Protein AF-A0A538IPJ5-F1 (afdb_monomer_lite)

Secondary structure (DSSP, 8-state):
--PEEEEEEE-SSS-SEEEEEE-SSHHHHHHHHHHHHTTSS----------HHHHHHH-

Sequence (59 aa):
MGVKIVGHYLTMGQYDQIVICDAPDDETVAKVTLLVAGRGNVATETVRAFTMDEVRKLI

Structure (mmCIF, N/CA/C/O backbone):
data_AF-A0A538IPJ5-F1
#
_entry.id   AF-A0A538IPJ5-F1
#
loop_
_atom_site.group_PDB
_atom_site.id
_atom_site.type_symbol
_atom_site.label_atom_id
_atom_site.label_alt_id
_atom_site.label_comp_id
_atom_site.label_asym_id
_atom_site.label_entity_id
_atom_site.label_seq_id
_atom_site.pdbx_PDB_ins_code
_atom_site.Cartn_x
_atom_site.Cartn_y
_atom_site.Cartn_z
_atom_site.occupancy
_atom_site.B_iso_or_equiv
_atom_site.auth_seq_id
_atom_site.auth_comp_id
_atom_site.auth_asym_id
_atom_site.auth_atom_id
_atom_site.pdbx_PDB_model_num
ATOM 1 N N . MET A 1 1 ? -6.169 7.537 -15.342 1.00 62.00 1 MET A N 1
ATOM 2 C CA . MET A 1 1 ? -5.924 7.107 -13.949 1.00 62.00 1 MET A CA 1
ATOM 3 C C . MET A 1 1 ? -5.160 5.797 -14.028 1.00 62.00 1 MET A C 1
ATOM 5 O O . MET A 1 1 ? -5.716 4.836 -14.534 1.00 62.00 1 MET A O 1
ATOM 9 N N . GLY A 1 2 ? -3.868 5.804 -13.695 1.00 80.25 2 GLY A N 1
ATOM 10 C CA . GLY A 1 2 ? -2.924 4.715 -13.998 1.00 80.25 2 GLY A CA 1
ATOM 11 C C . GLY A 1 2 ? -2.830 3.623 -12.932 1.00 80.25 2 GLY A C 1
ATOM 12 O O . GLY A 1 2 ? -1.782 3.003 -12.813 1.00 80.25 2 GLY A O 1
ATOM 13 N N . VAL A 1 3 ? -3.885 3.423 -12.138 1.00 92.56 3 VAL A N 1
ATOM 14 C CA . VAL A 1 3 ? -3.916 2.406 -11.080 1.00 92.56 3 VAL A CA 1
ATOM 15 C C . VAL A 1 3 ? -4.671 1.181 -11.579 1.00 92.56 3 VAL A C 1
ATOM 17 O O . VAL A 1 3 ? -5.790 1.301 -12.083 1.00 92.56 3 VAL A O 1
ATOM 20 N N . LYS A 1 4 ? -4.080 0.002 -11.408 1.00 95.50 4 LYS A N 1
ATOM 21 C CA . LYS A 1 4 ? -4.712 -1.291 -11.668 1.00 95.50 4 LYS A CA 1
ATOM 22 C C . LYS A 1 4 ? -5.120 -1.920 -10.341 1.00 95.50 4 LYS A C 1
ATOM 24 O O . LYS A 1 4 ? -4.270 -2.195 -9.505 1.00 95.50 4 LYS A O 1
ATOM 29 N N . ILE A 1 5 ? -6.410 -2.190 -10.155 1.00 95.38 5 ILE A N 1
ATOM 30 C CA . ILE A 1 5 ? -6.887 -2.931 -8.980 1.00 95.38 5 ILE A CA 1
ATOM 31 C C . ILE A 1 5 ? -6.535 -4.411 -9.162 1.00 95.38 5 ILE A C 1
ATOM 33 O O . ILE A 1 5 ? -6.934 -5.034 -10.145 1.00 95.38 5 ILE A O 1
ATOM 37 N N . VAL A 1 6 ? -5.780 -4.957 -8.212 1.00 96.38 6 VAL A N 1
ATOM 38 C CA . VAL A 1 6 ? -5.404 -6.375 -8.131 1.00 96.38 6 VAL A CA 1
ATOM 39 C C . VAL A 1 6 ? -6.454 -7.156 -7.342 1.00 96.38 6 VAL A C 1
ATOM 41 O O . VAL A 1 6 ? -6.789 -8.280 -7.702 1.00 96.38 6 VAL A O 1
ATOM 44 N N . GLY A 1 7 ? -7.018 -6.548 -6.296 1.00 96.69 7 GLY A N 1
ATOM 45 C CA . GLY A 1 7 ? -8.090 -7.141 -5.503 1.00 96.69 7 GLY A CA 1
ATOM 46 C C . GLY A 1 7 ? -8.808 -6.108 -4.645 1.00 96.69 7 GLY A C 1
ATOM 47 O O . GLY A 1 7 ? -8.228 -5.090 -4.271 1.00 96.69 7 GLY A O 1
ATOM 48 N N . HIS A 1 8 ? -10.075 -6.377 -4.344 1.00 97.06 8 HIS A N 1
ATOM 49 C CA . HIS A 1 8 ? -10.910 -5.550 -3.482 1.00 97.06 8 HIS A CA 1
ATOM 50 C C . HIS A 1 8 ? -11.778 -6.465 -2.624 1.00 97.06 8 HIS A C 1
ATOM 52 O O . HIS A 1 8 ? -12.544 -7.273 -3.151 1.00 97.06 8 HIS A O 1
ATOM 58 N N . TYR A 1 9 ? -11.629 -6.351 -1.311 1.00 97.75 9 TYR A N 1
ATOM 59 C CA . TYR A 1 9 ? -12.221 -7.270 -0.351 1.00 97.75 9 TYR A CA 1
ATOM 60 C C . TYR A 1 9 ? -12.948 -6.494 0.738 1.00 97.75 9 TYR A C 1
ATOM 62 O O . TYR A 1 9 ? -12.438 -5.485 1.220 1.00 97.75 9 TYR A O 1
ATOM 70 N N . LEU A 1 10 ? -14.113 -7.003 1.138 1.00 97.56 10 LEU A N 1
ATOM 71 C CA . LEU A 1 10 ? -14.774 -6.613 2.377 1.00 97.56 10 LEU A CA 1
ATOM 72 C C . LEU A 1 10 ? -14.160 -7.421 3.525 1.00 97.56 10 LEU A C 1
ATOM 74 O O . LEU A 1 10 ? -13.997 -8.638 3.410 1.00 97.56 10 LEU A O 1
ATOM 78 N N . THR A 1 11 ? -13.846 -6.759 4.630 1.00 97.38 11 THR A N 1
ATOM 79 C CA . THR A 1 11 ? -13.243 -7.367 5.816 1.00 97.38 11 THR A CA 1
ATOM 80 C C . THR A 1 11 ? -14.081 -7.104 7.061 1.00 97.38 11 THR A C 1
ATOM 82 O O . THR A 1 11 ? -14.748 -6.083 7.181 1.00 97.38 11 THR A O 1
ATOM 85 N N . MET A 1 12 ? -14.045 -8.045 8.008 1.00 97.00 12 MET A N 1
ATOM 86 C CA . 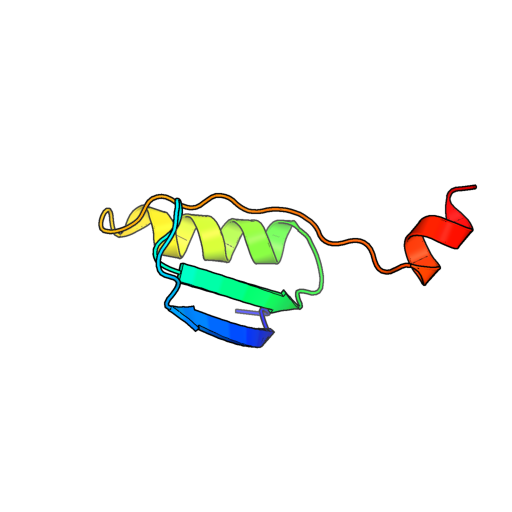MET A 1 12 ? -14.754 -7.948 9.289 1.00 97.00 12 MET A CA 1
ATOM 87 C C . MET A 1 12 ? -13.744 -7.735 10.423 1.00 97.00 12 MET A C 1
ATOM 89 O O . MET A 1 12 ? -13.519 -8.623 11.244 1.00 97.00 12 MET A O 1
ATOM 93 N N . GLY A 1 13 ? -13.079 -6.579 10.418 1.00 94.25 13 GLY A N 1
ATOM 94 C CA . GLY A 1 13 ? -12.019 -6.235 11.368 1.00 94.25 13 GLY A CA 1
ATOM 95 C C . GLY A 1 13 ? -11.914 -4.729 11.597 1.00 94.25 13 GLY A C 1
ATOM 96 O O . GLY A 1 13 ? -12.913 -4.022 11.536 1.00 94.25 13 GLY A O 1
ATOM 97 N N . GLN A 1 14 ? -10.701 -4.242 11.869 1.00 95.31 14 GLN A N 1
ATOM 98 C CA . GLN A 1 14 ? -10.445 -2.813 12.099 1.00 95.31 14 GLN A CA 1
ATOM 99 C C . GLN A 1 14 ? -10.798 -1.937 10.887 1.00 95.31 14 GLN A C 1
ATOM 101 O O . GLN A 1 14 ? -11.253 -0.811 11.063 1.00 95.31 14 GLN A O 1
ATOM 106 N N . TYR A 1 15 ? -10.595 -2.464 9.680 1.00 95.94 15 TYR A N 1
ATOM 107 C CA . TYR A 1 15 ? -10.956 -1.817 8.424 1.00 95.94 15 TYR A CA 1
ATOM 108 C C . TYR A 1 15 ? -12.084 -2.611 7.760 1.00 95.94 15 TYR A C 1
ATOM 110 O O . TYR A 1 15 ? -12.134 -3.842 7.870 1.00 95.94 15 TYR A O 1
ATOM 118 N N . ASP A 1 16 ? -12.994 -1.911 7.088 1.00 95.25 16 ASP A N 1
ATOM 119 C CA . ASP A 1 16 ? -14.123 -2.492 6.359 1.00 95.25 16 ASP A CA 1
ATOM 120 C C . ASP A 1 16 ? -13.717 -2.998 4.970 1.00 95.25 16 ASP A C 1
ATOM 122 O O . ASP A 1 16 ? -14.293 -3.966 4.475 1.00 95.25 16 ASP A O 1
ATOM 126 N N . GLN A 1 17 ? -12.711 -2.379 4.352 1.00 95.94 17 GLN A N 1
ATOM 127 C CA . GLN A 1 17 ? -12.234 -2.723 3.020 1.00 95.94 17 GLN A CA 1
ATOM 128 C C . GLN A 1 17 ? -10.709 -2.808 2.949 1.00 95.94 17 GLN A C 1
ATOM 130 O O . GLN A 1 17 ? -9.984 -2.017 3.550 1.00 95.94 17 GLN A O 1
ATOM 135 N N . ILE A 1 18 ? -10.225 -3.744 2.129 1.00 96.81 18 ILE A N 1
ATOM 136 C CA . ILE A 1 18 ? -8.829 -3.813 1.685 1.00 96.81 18 ILE A CA 1
ATOM 137 C C . ILE A 1 18 ? -8.808 -3.777 0.159 1.00 96.81 18 ILE A C 1
ATOM 139 O O . ILE A 1 18 ? -9.437 -4.606 -0.505 1.00 96.81 18 ILE A O 1
ATOM 143 N N . VAL A 1 19 ? -8.046 -2.834 -0.396 1.00 96.25 19 VAL A N 1
ATOM 144 C CA . VAL A 1 19 ? -7.796 -2.715 -1.835 1.00 96.25 19 VAL A CA 1
ATOM 145 C C . VAL A 1 19 ? -6.309 -2.915 -2.090 1.00 96.25 19 VAL A C 1
ATOM 147 O O . VAL A 1 19 ? -5.477 -2.196 -1.546 1.00 96.25 19 VAL A O 1
ATOM 150 N N . ILE A 1 20 ? -5.982 -3.879 -2.946 1.00 96.81 20 ILE A N 1
ATOM 151 C CA . ILE A 1 20 ? -4.628 -4.081 -3.462 1.00 96.81 20 ILE A CA 1
ATOM 152 C C . ILE A 1 20 ? -4.600 -3.484 -4.859 1.00 96.81 20 ILE A C 1
ATOM 154 O O . ILE A 1 20 ? -5.453 -3.810 -5.692 1.00 96.81 20 ILE A O 1
ATOM 158 N N . CYS A 1 21 ? -3.633 -2.615 -5.128 1.00 95.62 21 CYS A N 1
ATOM 159 C CA . CYS A 1 21 ? -3.500 -1.992 -6.430 1.00 95.62 21 CYS A CA 1
ATOM 160 C C . CYS A 1 21 ? -2.040 -1.817 -6.840 1.00 95.62 21 CYS A C 1
ATOM 162 O O . CYS A 1 21 ? -1.181 -1.577 -5.997 1.00 95.62 21 CYS A O 1
ATOM 164 N N . ASP A 1 22 ? -1.802 -1.922 -8.145 1.00 96.00 22 ASP A N 1
ATOM 165 C CA . ASP A 1 22 ? -0.525 -1.621 -8.778 1.00 96.00 22 ASP A CA 1
ATOM 166 C C . ASP A 1 22 ? -0.601 -0.237 -9.422 1.00 96.00 22 ASP A C 1
ATOM 168 O O . ASP A 1 22 ? -1.599 0.119 -10.061 1.00 96.00 22 ASP A O 1
ATOM 172 N N . ALA A 1 23 ? 0.473 0.531 -9.296 1.00 95.00 23 ALA A N 1
ATOM 173 C CA . ALA A 1 23 ? 0.632 1.842 -9.906 1.00 95.00 23 ALA A CA 1
ATOM 174 C C . ALA A 1 23 ? 2.090 2.025 -10.361 1.00 95.00 23 ALA A C 1
ATOM 176 O O . ALA A 1 23 ? 2.984 1.402 -9.788 1.00 95.00 23 ALA A O 1
ATOM 177 N N . PRO A 1 24 ? 2.353 2.867 -11.375 1.00 93.94 24 PRO A N 1
ATOM 178 C CA . PRO A 1 24 ? 3.716 3.128 -11.842 1.00 93.94 24 PRO A CA 1
ATOM 179 C C . PRO A 1 24 ? 4.577 3.883 -10.815 1.00 93.94 24 PRO A C 1
ATOM 181 O O . PRO A 1 24 ? 5.798 3.759 -10.844 1.00 93.94 24 PRO A O 1
ATOM 184 N N . ASP A 1 25 ? 3.953 4.661 -9.926 1.00 93.25 25 ASP A N 1
ATOM 185 C CA . ASP A 1 25 ? 4.617 5.505 -8.933 1.00 93.25 25 ASP A CA 1
ATOM 186 C C . ASP A 1 25 ? 3.681 5.859 -7.759 1.00 93.25 25 ASP A C 1
ATOM 188 O O . ASP A 1 25 ? 2.453 5.730 -7.844 1.00 93.25 25 ASP A O 1
ATOM 192 N N . ASP A 1 26 ? 4.276 6.333 -6.658 1.00 94.44 26 ASP A N 1
ATOM 193 C CA . ASP A 1 26 ? 3.559 6.712 -5.432 1.00 94.44 26 ASP A CA 1
ATOM 194 C C . ASP A 1 26 ? 2.647 7.942 -5.649 1.00 94.44 26 ASP A C 1
ATOM 196 O O . ASP A 1 26 ? 1.603 8.065 -5.004 1.00 94.44 26 ASP A O 1
ATOM 200 N N . GLU A 1 27 ? 2.982 8.836 -6.590 1.00 95.44 27 GLU A N 1
ATOM 201 C CA . GLU A 1 27 ? 2.161 10.012 -6.927 1.00 95.44 27 GLU A CA 1
ATOM 202 C C . GLU A 1 27 ? 0.814 9.592 -7.539 1.00 95.44 27 GLU A C 1
ATOM 204 O O . GLU A 1 27 ? -0.240 10.163 -7.234 1.00 95.44 27 GLU A O 1
ATOM 209 N N . 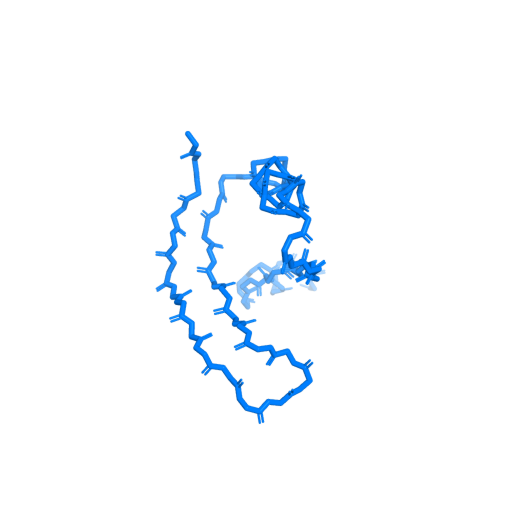THR A 1 28 ? 0.827 8.557 -8.375 1.00 95.88 28 THR A N 1
ATOM 210 C CA . THR A 1 28 ? -0.365 7.977 -8.988 1.00 95.88 28 THR A CA 1
ATOM 211 C C . THR A 1 28 ? -1.277 7.346 -7.937 1.00 95.88 28 THR A C 1
ATOM 213 O O . THR A 1 28 ? -2.495 7.533 -8.017 1.00 95.88 28 THR A O 1
ATOM 216 N N . VAL A 1 29 ? -0.715 6.676 -6.922 1.00 95.50 29 VAL A N 1
ATOM 217 C CA . VAL A 1 29 ? -1.483 6.158 -5.773 1.00 95.50 29 VAL A CA 1
ATOM 218 C C . VAL A 1 29 ? -2.072 7.313 -4.962 1.00 95.50 29 VAL A C 1
ATOM 220 O O . VAL A 1 29 ? -3.281 7.340 -4.737 1.00 95.50 29 VAL A O 1
ATOM 223 N N . ALA A 1 30 ? -1.264 8.317 -4.607 1.00 94.62 30 ALA A N 1
ATOM 224 C CA . ALA A 1 30 ? -1.706 9.459 -3.806 1.00 94.62 30 ALA A CA 1
ATOM 225 C C . ALA A 1 30 ? -2.879 10.218 -4.452 1.00 94.62 30 ALA A C 1
ATOM 227 O O . ALA A 1 30 ? -3.850 10.551 -3.770 1.00 94.62 30 ALA A O 1
ATOM 228 N N . LYS A 1 31 ? -2.847 10.436 -5.775 1.00 94.81 31 LYS A N 1
ATOM 229 C CA . LYS A 1 31 ? -3.960 11.057 -6.520 1.00 94.81 31 LYS A CA 1
ATOM 230 C C . LYS A 1 31 ? -5.264 10.271 -6.380 1.00 94.81 31 LYS A C 1
ATOM 232 O O . LYS A 1 31 ? -6.324 10.875 -6.222 1.00 94.81 31 LYS A O 1
ATOM 237 N N . VAL A 1 32 ? -5.203 8.940 -6.443 1.00 93.19 32 VAL A N 1
ATOM 238 C CA . VAL A 1 32 ? -6.389 8.086 -6.288 1.00 93.19 32 VAL A CA 1
ATOM 239 C C . VAL A 1 32 ? -6.873 8.082 -4.842 1.00 93.19 32 VAL A C 1
ATOM 241 O O . VAL A 1 32 ? -8.069 8.261 -4.619 1.00 93.19 32 VAL A O 1
ATOM 244 N N . THR A 1 33 ? -5.970 7.971 -3.868 1.00 94.06 33 THR A N 1
ATOM 245 C CA . THR A 1 33 ? -6.308 8.041 -2.440 1.00 94.06 33 THR A CA 1
ATOM 246 C C . THR A 1 33 ? -7.009 9.357 -2.096 1.00 94.06 33 THR A C 1
ATOM 248 O O . THR A 1 33 ? -8.071 9.336 -1.478 1.00 94.06 33 THR A O 1
ATOM 251 N N . LEU A 1 34 ? -6.493 10.500 -2.565 1.00 94.31 34 LEU A N 1
ATOM 252 C CA . LEU A 1 34 ? -7.117 11.812 -2.348 1.00 94.31 34 LEU A CA 1
ATOM 253 C C . LEU A 1 34 ? -8.488 11.932 -3.023 1.00 94.31 34 LEU A C 1
ATOM 255 O O . LEU A 1 34 ? -9.401 12.517 -2.445 1.00 94.31 34 LEU A O 1
ATOM 259 N N . LEU A 1 35 ? -8.663 11.361 -4.218 1.00 93.00 35 LEU A N 1
ATOM 260 C CA . LEU A 1 35 ? -9.964 11.334 -4.890 1.00 93.00 35 LEU A CA 1
ATOM 261 C C . LEU A 1 35 ? -10.996 10.511 -4.105 1.00 93.00 35 LEU A C 1
ATOM 263 O O . LEU A 1 35 ? -12.164 10.892 -4.044 1.00 93.00 35 LEU A O 1
ATOM 267 N N . VAL A 1 36 ? -10.578 9.377 -3.539 1.00 92.38 36 VAL A N 1
ATOM 268 C CA . VAL A 1 36 ? -11.441 8.493 -2.745 1.00 92.38 36 VAL A CA 1
ATOM 269 C C . VAL A 1 36 ? -11.793 9.152 -1.412 1.00 92.38 36 VAL A C 1
ATOM 271 O O . VAL A 1 36 ? -12.974 9.346 -1.131 1.00 92.38 36 VAL A O 1
ATOM 274 N N . ALA A 1 37 ? -10.792 9.579 -0.638 1.00 92.75 37 ALA A N 1
ATOM 275 C CA . ALA A 1 37 ? -10.991 10.239 0.652 1.00 92.75 37 ALA A CA 1
ATOM 276 C C . ALA A 1 37 ? -11.752 11.573 0.518 1.00 92.75 37 ALA A C 1
ATOM 278 O O . ALA A 1 37 ? -12.585 11.907 1.359 1.00 92.75 37 ALA A O 1
ATOM 279 N N . GLY A 1 38 ? -11.539 12.311 -0.577 1.00 93.44 38 GLY A N 1
ATOM 280 C CA . GLY A 1 38 ? -12.202 13.589 -0.855 1.00 93.44 38 GLY A CA 1
ATOM 281 C C . GLY A 1 38 ? -13.723 13.503 -1.025 1.00 93.44 38 GLY A C 1
ATOM 282 O O . GLY A 1 38 ? -14.396 14.529 -0.968 1.00 93.44 38 GLY A O 1
ATOM 283 N N . ARG A 1 39 ? -14.291 12.300 -1.193 1.00 92.06 39 ARG A N 1
ATOM 284 C CA . ARG A 1 39 ? -15.751 12.083 -1.200 1.00 92.06 39 ARG A CA 1
ATOM 285 C C . ARG A 1 39 ? -16.371 12.102 0.200 1.00 92.06 39 ARG A C 1
ATOM 287 O O . ARG A 1 39 ? -17.593 12.131 0.308 1.00 92.06 39 ARG A O 1
ATOM 294 N N . GLY A 1 40 ? -15.553 12.078 1.254 1.00 91.69 40 GLY A N 1
ATOM 295 C CA . GLY A 1 40 ? -15.986 12.216 2.647 1.00 91.69 40 GLY A CA 1
ATOM 296 C C . GLY A 1 40 ? -16.726 11.008 3.226 1.00 91.69 40 GLY A C 1
ATOM 297 O O . GLY A 1 40 ? -17.235 11.090 4.338 1.00 91.69 40 GLY A O 1
ATOM 298 N N . ASN A 1 41 ? -16.804 9.896 2.492 1.00 92.19 41 ASN A N 1
ATOM 299 C CA . ASN A 1 41 ? -17.515 8.690 2.914 1.00 92.19 41 ASN A CA 1
ATOM 300 C C . ASN A 1 41 ? -16.598 7.599 3.488 1.00 92.19 41 ASN A C 1
ATOM 302 O O . ASN A 1 41 ? -17.110 6.631 4.040 1.00 92.19 41 ASN A O 1
ATOM 306 N N . VAL A 1 42 ? -15.276 7.739 3.350 1.00 92.50 42 VAL A N 1
ATOM 307 C CA . VAL A 1 42 ? -14.278 6.783 3.851 1.00 92.50 42 VAL A CA 1
ATOM 308 C C . VAL A 1 42 ? -13.020 7.509 4.330 1.00 92.50 42 VAL A C 1
ATOM 310 O O . VAL A 1 42 ? -12.656 8.556 3.793 1.00 92.50 42 VAL A O 1
ATOM 313 N N . ALA A 1 43 ? -12.336 6.927 5.315 1.00 93.75 43 ALA A N 1
ATOM 314 C CA . ALA A 1 43 ? -10.985 7.307 5.715 1.00 93.75 43 ALA A CA 1
ATOM 315 C C . ALA A 1 43 ? -10.021 6.193 5.293 1.00 93.75 43 ALA A C 1
ATOM 317 O O . ALA A 1 43 ? -10.271 5.021 5.557 1.00 93.75 43 ALA A O 1
ATOM 318 N N . THR A 1 44 ? -8.940 6.555 4.609 1.00 94.62 44 THR A N 1
ATOM 319 C CA . THR A 1 44 ? -8.028 5.589 3.986 1.00 94.62 44 THR A CA 1
ATOM 320 C C . THR A 1 44 ? -6.683 5.556 4.697 1.00 94.62 44 THR A C 1
ATOM 322 O O . THR A 1 44 ? -6.101 6.611 4.947 1.00 94.62 44 THR A O 1
ATOM 325 N N . GLU A 1 45 ? -6.134 4.362 4.895 1.0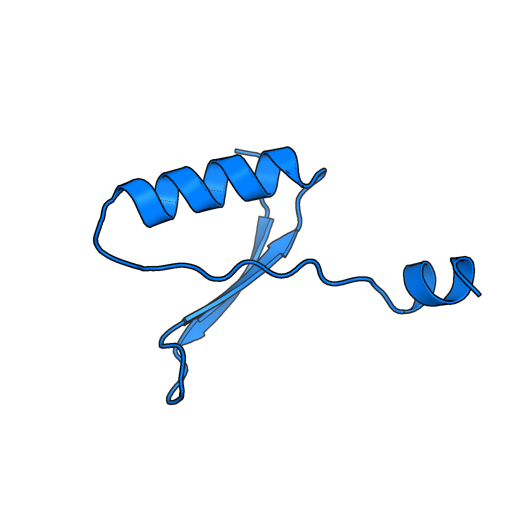0 95.44 45 GLU A N 1
ATOM 326 C CA . GLU A 1 45 ? -4.727 4.150 5.238 1.00 95.44 45 GLU A CA 1
ATOM 327 C C . GLU A 1 45 ? -4.039 3.470 4.049 1.00 95.44 45 GLU A C 1
ATOM 329 O O . GLU A 1 45 ? -4.479 2.423 3.581 1.00 95.44 45 GLU A O 1
ATOM 334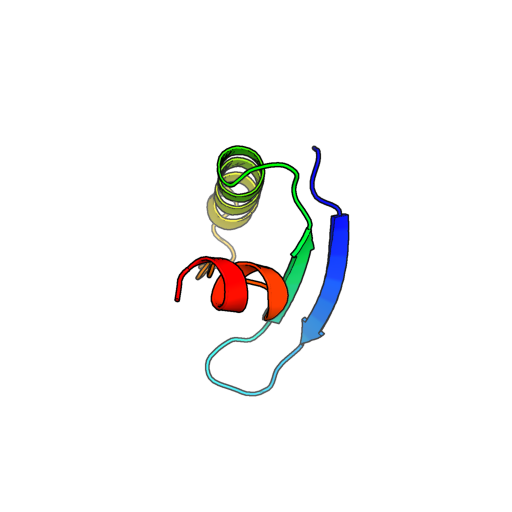 N N . THR A 1 46 ? -3.009 4.107 3.489 1.00 95.25 46 THR A N 1
ATOM 335 C CA . THR A 1 46 ? -2.294 3.600 2.308 1.00 95.25 46 THR A CA 1
ATOM 336 C C . THR A 1 46 ? -0.895 3.166 2.715 1.00 95.25 46 THR A C 1
ATOM 338 O O . THR A 1 46 ? -0.127 3.969 3.239 1.00 95.25 46 THR A O 1
ATOM 341 N N . VAL A 1 47 ? -0.557 1.907 2.439 1.00 95.12 47 VAL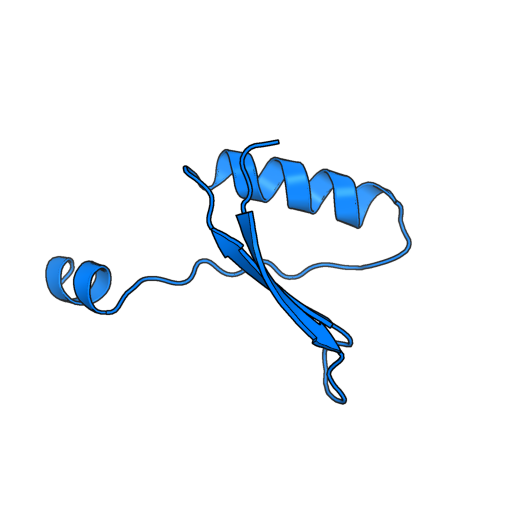 A N 1
ATOM 342 C CA . VAL A 1 47 ? 0.757 1.327 2.735 1.00 95.12 47 VAL A CA 1
ATOM 343 C C . VAL A 1 47 ? 1.439 0.879 1.447 1.00 95.12 47 VAL A C 1
ATOM 345 O O . VAL A 1 47 ? 0.816 0.253 0.589 1.00 95.12 47 VAL A O 1
ATOM 348 N N . ARG A 1 48 ? 2.731 1.193 1.303 1.00 94.62 48 ARG A N 1
ATOM 349 C CA . ARG A 1 48 ? 3.540 0.697 0.185 1.00 94.62 48 ARG A CA 1
ATOM 350 C C . ARG A 1 48 ? 3.961 -0.743 0.460 1.00 94.62 48 ARG A C 1
ATOM 352 O O . ARG A 1 48 ? 4.645 -1.012 1.445 1.00 94.62 48 ARG A O 1
ATOM 359 N N . ALA A 1 49 ? 3.580 -1.654 -0.430 1.00 94.38 49 ALA A N 1
ATOM 360 C CA . ALA A 1 49 ? 4.028 -3.038 -0.392 1.00 94.38 49 ALA A CA 1
ATOM 361 C C . ALA A 1 49 ? 5.299 -3.195 -1.236 1.00 94.38 49 ALA A C 1
ATOM 363 O O . ALA A 1 49 ? 5.26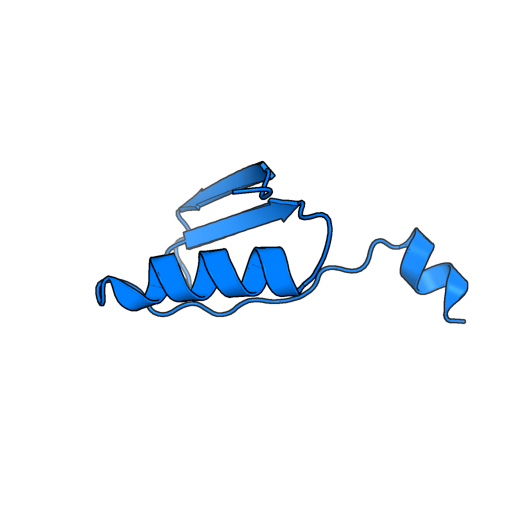0 -3.018 -2.450 1.00 94.38 49 ALA A O 1
ATOM 364 N N . PHE A 1 50 ? 6.420 -3.534 -0.596 1.00 94.25 50 PHE A N 1
ATOM 365 C CA . PHE A 1 50 ? 7.616 -3.980 -1.308 1.00 94.25 50 PHE A CA 1
ATOM 366 C C . PHE A 1 50 ? 7.496 -5.467 -1.628 1.00 94.25 50 PHE A C 1
ATOM 368 O O . PHE A 1 50 ? 7.126 -6.279 -0.776 1.00 94.25 50 PHE A O 1
ATOM 375 N N . THR A 1 51 ? 7.858 -5.840 -2.846 1.00 93.56 51 THR A N 1
ATOM 376 C CA . THR A 1 51 ? 8.069 -7.239 -3.206 1.00 93.56 51 THR A CA 1
ATOM 377 C C . THR A 1 51 ? 9.289 -7.792 -2.470 1.00 93.56 51 THR A C 1
ATOM 379 O O . THR A 1 51 ? 10.240 -7.071 -2.161 1.00 93.56 51 THR A O 1
ATOM 382 N N . MET A 1 52 ? 9.316 -9.105 -2.235 1.00 96.62 52 MET A N 1
ATOM 383 C CA . MET A 1 52 ? 10.487 -9.735 -1.614 1.00 96.62 52 MET A CA 1
ATOM 384 C C . MET A 1 52 ? 11.759 -9.579 -2.461 1.00 96.62 52 MET A C 1
ATOM 386 O O . MET A 1 52 ? 12.853 -9.576 -1.907 1.00 96.62 52 MET A O 1
ATOM 390 N N . ASP A 1 53 ? 11.637 -9.414 -3.779 1.00 97.06 53 ASP A N 1
ATOM 391 C CA . ASP A 1 53 ? 12.779 -9.152 -4.660 1.00 97.06 53 ASP A CA 1
ATOM 392 C C . ASP A 1 53 ? 13.324 -7.728 -4.514 1.00 97.06 53 ASP A C 1
ATOM 394 O O . ASP A 1 53 ? 14.536 -7.538 -4.578 1.00 97.06 53 ASP A O 1
ATOM 398 N N . GLU A 1 54 ? 12.468 -6.729 -4.284 1.00 95.38 54 GLU A N 1
ATOM 399 C CA . GLU A 1 54 ? 12.915 -5.376 -3.931 1.00 95.38 54 GLU A CA 1
ATOM 400 C C . GLU A 1 54 ? 13.608 -5.374 -2.573 1.00 95.38 54 GLU A C 1
ATOM 402 O O . GLU A 1 54 ? 14.707 -4.840 -2.459 1.00 95.38 54 GLU A O 1
ATOM 407 N N . VAL A 1 55 ? 13.021 -6.037 -1.572 1.00 97.56 55 VAL A N 1
ATOM 408 C CA . VAL A 1 55 ? 13.622 -6.154 -0.234 1.00 97.56 55 VAL A CA 1
ATOM 409 C C . VAL A 1 55 ? 15.004 -6.807 -0.306 1.00 97.56 55 VAL A C 1
ATOM 411 O O . VAL A 1 55 ? 15.945 -6.298 0.293 1.00 97.56 55 VAL A O 1
ATOM 414 N N . ARG A 1 56 ? 15.166 -7.884 -1.088 1.00 97.56 56 ARG A N 1
ATOM 415 C CA . ARG A 1 56 ? 16.465 -8.557 -1.290 1.00 97.56 56 ARG A CA 1
ATOM 416 C C . ARG A 1 56 ? 17.538 -7.670 -1.919 1.00 97.56 56 ARG A C 1
ATOM 418 O O . ARG A 1 56 ? 18.706 -7.977 -1.755 1.00 97.56 56 ARG A O 1
ATOM 425 N N . LYS A 1 57 ? 17.171 -6.619 -2.658 1.00 97.19 57 LYS A N 1
ATOM 426 C CA . LYS A 1 57 ? 18.131 -5.665 -3.243 1.00 97.19 57 LYS A CA 1
ATOM 427 C C . LYS A 1 57 ? 18.557 -4.570 -2.262 1.00 97.19 57 LYS A C 1
ATOM 429 O O . LYS A 1 57 ? 19.498 -3.843 -2.563 1.00 97.19 57 LYS A O 1
ATOM 434 N N . LEU A 1 58 ? 17.845 -4.412 -1.144 1.00 95.81 58 LEU A N 1
ATOM 435 C CA . LEU A 1 58 ? 18.150 -3.415 -0.114 1.00 95.81 58 LEU A CA 1
ATOM 436 C C . LEU A 1 58 ? 19.153 -3.918 0.934 1.00 95.81 58 LEU A C 1
ATOM 438 O O . LEU A 1 58 ? 19.665 -3.099 1.697 1.00 95.81 58 LEU A O 1
ATOM 442 N N . ILE A 1 59 ? 19.405 -5.231 0.988 1.00 90.44 59 ILE A N 1
ATOM 443 C CA . ILE A 1 59 ? 20.303 -5.892 1.949 1.00 90.44 59 ILE A CA 1
ATOM 444 C C . ILE A 1 59 ? 21.445 -6.631 1.258 1.00 90.44 59 ILE A C 1
ATOM 446 O O . ILE A 1 59 ? 21.258 -7.062 0.099 1.00 90.44 59 ILE A O 1
#

pLDDT: mean 94.18, std 4.93, range [62.0, 97.75]

Radius of gyration: 13.22 Å; chains: 1; bounding box: 38×23×26 Å

Foldseek 3Di:
DFKAWPDWDQDDDPDRIDTDIDGPDPVVVVVVQCVVVVVVPDDDDDDDDDDVVNVVVVD